Protein AF-A0A0B2Q665-F1 (afdb_monomer)

Sequence (151 aa):
MTLVWRPKCGVEITEVKYGIFLFRFFFHLVVQRILKGRPWSFDKHLLILGVIKEGANPTTIPLFLVPFWIQMHNLPLGFMSQEVGQSIGNYIGTFLEYDEKNSSNLLRGEPTEVFFNYERLGSFCYSCGIMSHVDEFCDHFFAMPMDDGTR

Foldseek 3Di:
DCVPLVQVVDWDWDDPDVVQIDIDHPDVVSVVVVLVPDQDDDPLATDQDDDDDPPRDSVPTDRDDTDAWDADPDDDQPCQDPVNVCVVCVVVPHDDDDDPVSVVCSVPPDPDRPDRDDPDQRAADPQPRDRRHYVVPDPVNVVDDDDPPDD

Structure (mmCIF, N/CA/C/O backbone):
data_AF-A0A0B2Q665-F1
#
_entry.id   AF-A0A0B2Q665-F1
#
loop_
_atom_site.group_PDB
_atom_site.id
_atom_site.type_symbol
_atom_site.label_atom_id
_atom_site.label_alt_id
_atom_site.label_comp_id
_atom_site.label_asym_id
_atom_site.label_entity_id
_atom_site.label_seq_id
_atom_site.pdbx_PDB_ins_code
_atom_site.Cartn_x
_atom_site.Cartn_y
_atom_site.Cartn_z
_atom_site.occupancy
_atom_site.B_iso_or_equiv
_atom_site.auth_seq_id
_atom_site.auth_comp_id
_atom_site.auth_asym_id
_atom_site.auth_atom_id
_atom_site.pdbx_PDB_model_num
ATOM 1 N N . MET A 1 1 ? 8.105 9.420 -10.186 1.00 46.41 1 MET A N 1
ATOM 2 C CA . MET A 1 1 ? 8.283 8.451 -9.076 1.00 46.41 1 MET A CA 1
ATOM 3 C C . MET A 1 1 ? 9.470 8.758 -8.149 1.00 46.41 1 MET A C 1
ATOM 5 O O . MET A 1 1 ? 9.357 8.504 -6.957 1.00 46.41 1 MET A O 1
ATOM 9 N N . THR A 1 2 ? 10.585 9.337 -8.621 1.00 38.44 2 THR A N 1
ATOM 10 C CA . THR A 1 2 ? 11.782 9.630 -7.790 1.00 38.44 2 THR A CA 1
ATOM 11 C C . THR A 1 2 ? 11.547 10.624 -6.640 1.00 38.44 2 THR A C 1
ATOM 13 O O . THR A 1 2 ? 12.152 10.480 -5.580 1.00 38.44 2 THR A O 1
ATOM 16 N N . LEU A 1 3 ? 10.630 11.586 -6.800 1.00 50.56 3 LEU A N 1
ATOM 17 C CA . LEU A 1 3 ? 10.270 12.563 -5.756 1.00 50.56 3 LEU A CA 1
ATOM 18 C C . LEU A 1 3 ? 9.381 11.990 -4.636 1.00 50.56 3 LEU A C 1
ATOM 20 O O . LEU A 1 3 ? 9.406 12.513 -3.523 1.00 50.56 3 LEU A O 1
ATOM 24 N N . VAL A 1 4 ? 8.622 10.924 -4.922 1.00 56.59 4 VAL A N 1
ATOM 25 C CA . VAL A 1 4 ? 7.652 10.323 -3.986 1.00 56.59 4 VAL A CA 1
ATOM 26 C C . VAL A 1 4 ? 8.367 9.406 -2.995 1.00 56.59 4 VAL A C 1
ATOM 28 O O . VAL A 1 4 ? 8.204 9.543 -1.788 1.00 56.59 4 VAL A O 1
ATOM 31 N N . TRP A 1 5 ? 9.241 8.524 -3.485 1.00 58.62 5 TRP A N 1
ATOM 32 C CA . TRP A 1 5 ? 9.970 7.582 -2.625 1.00 58.62 5 TRP A CA 1
ATOM 33 C C . TRP A 1 5 ? 11.301 8.124 -2.085 1.00 58.62 5 TRP A C 1
ATOM 35 O O . TRP A 1 5 ? 11.874 7.536 -1.168 1.00 58.62 5 TRP A O 1
ATOM 45 N N . ARG A 1 6 ? 11.796 9.245 -2.638 1.00 61.47 6 ARG A N 1
ATOM 46 C CA . ARG A 1 6 ? 13.054 9.924 -2.263 1.00 61.47 6 ARG A CA 1
ATOM 47 C C . ARG A 1 6 ? 14.229 8.967 -1.976 1.00 61.47 6 ARG A C 1
ATOM 49 O O . ARG A 1 6 ? 14.858 9.069 -0.915 1.00 61.47 6 ARG A O 1
ATOM 56 N N . PRO A 1 7 ? 14.549 8.014 -2.868 1.00 59.69 7 PRO A N 1
ATOM 57 C CA . PRO A 1 7 ? 15.680 7.129 -2.637 1.00 59.69 7 PRO A CA 1
ATOM 58 C C . PRO A 1 7 ? 16.984 7.938 -2.700 1.00 59.69 7 PRO A C 1
ATOM 60 O O . PRO A 1 7 ? 17.278 8.567 -3.713 1.00 59.69 7 PRO A O 1
ATOM 63 N N . LYS A 1 8 ? 17.789 7.909 -1.628 1.00 55.53 8 LYS A N 1
ATOM 64 C CA . LYS A 1 8 ? 19.069 8.647 -1.556 1.00 55.53 8 LYS A CA 1
ATOM 65 C C . LYS A 1 8 ? 20.059 8.275 -2.670 1.00 55.53 8 LYS A C 1
ATOM 67 O O . LYS A 1 8 ? 20.909 9.088 -3.005 1.00 55.53 8 LYS A O 1
ATOM 72 N N . CYS A 1 9 ? 19.939 7.075 -3.237 1.00 65.69 9 CYS A N 1
ATOM 73 C CA . CYS A 1 9 ? 20.825 6.559 -4.285 1.00 65.69 9 CYS A CA 1
ATOM 74 C C . CYS A 1 9 ? 20.092 6.290 -5.607 1.00 65.69 9 CYS A C 1
ATOM 76 O O . CYS A 1 9 ? 20.564 5.506 -6.420 1.00 65.69 9 CYS A O 1
ATOM 78 N N . GLY A 1 10 ? 18.935 6.925 -5.822 1.00 69.38 10 GLY A N 1
ATOM 79 C CA . GLY A 1 10 ? 18.118 6.675 -7.006 1.00 69.38 10 GLY A CA 1
ATOM 80 C C . GLY A 1 10 ? 17.401 5.322 -6.973 1.00 69.38 10 GLY A C 1
ATOM 81 O O . GLY A 1 10 ? 17.510 4.542 -6.025 1.00 69.38 10 GLY A O 1
ATOM 82 N N . VAL A 1 11 ? 16.606 5.082 -8.008 1.00 83.06 11 VAL A N 1
ATOM 83 C CA . VAL A 1 11 ? 15.903 3.823 -8.259 1.00 83.06 11 VAL A CA 1
ATOM 84 C C . VAL A 1 11 ? 16.068 3.512 -9.736 1.00 83.06 11 VAL A C 1
ATOM 86 O O . VAL A 1 11 ? 15.906 4.401 -10.570 1.00 83.06 11 VAL A O 1
ATOM 89 N N . GLU A 1 12 ? 16.408 2.271 -10.051 1.00 86.19 12 GLU A N 1
ATOM 90 C CA . GLU A 1 12 ? 16.381 1.794 -11.428 1.00 86.19 12 GLU A CA 1
ATOM 91 C C . GLU A 1 12 ? 15.016 1.162 -11.692 1.00 86.19 12 GLU A C 1
ATOM 93 O O . GLU A 1 12 ? 14.523 0.376 -10.878 1.00 86.19 12 GLU A O 1
ATOM 98 N N . ILE A 1 13 ? 14.393 1.556 -12.800 1.00 88.81 13 ILE A N 1
ATOM 99 C CA . ILE A 1 13 ? 13.050 1.127 -13.183 1.00 88.81 13 ILE A CA 1
ATOM 100 C C . ILE A 1 13 ? 13.151 0.528 -14.577 1.00 88.81 13 ILE A C 1
ATOM 102 O O . ILE A 1 13 ? 13.579 1.214 -15.505 1.00 88.81 13 ILE A O 1
ATOM 106 N N . THR A 1 14 ? 12.754 -0.730 -14.727 1.00 90.69 14 THR A N 1
ATOM 107 C CA . THR A 1 14 ? 12.714 -1.413 -16.024 1.00 90.69 14 THR A CA 1
ATOM 108 C C . THR A 1 14 ? 11.336 -2.012 -16.262 1.00 90.69 14 THR A C 1
ATOM 110 O O . THR A 1 14 ? 10.731 -2.580 -15.358 1.00 90.69 14 THR A O 1
ATOM 113 N N . GLU A 1 15 ? 10.807 -1.873 -17.475 1.00 91.06 15 GLU A N 1
ATOM 114 C CA . GLU A 1 15 ? 9.569 -2.551 -17.862 1.00 91.06 15 GLU A CA 1
ATOM 115 C C . GLU A 1 15 ? 9.903 -3.983 -18.296 1.00 91.06 15 GLU A C 1
ATOM 117 O O . GLU A 1 15 ? 10.693 -4.196 -19.214 1.00 91.06 15 GLU A O 1
ATOM 122 N N . VAL A 1 16 ? 9.344 -4.974 -17.598 1.00 90.44 16 VAL A N 1
ATOM 123 C CA . VAL A 1 16 ? 9.581 -6.405 -17.873 1.00 90.44 16 VAL A CA 1
ATOM 124 C C . VAL A 1 16 ? 8.559 -6.939 -18.876 1.00 90.44 16 VAL A C 1
ATOM 126 O O . VAL A 1 16 ? 8.854 -7.814 -19.687 1.00 90.44 16 VAL A O 1
ATOM 129 N N . LYS A 1 17 ? 7.336 -6.417 -18.801 1.00 87.75 17 LYS A N 1
ATOM 130 C CA . LYS A 1 17 ? 6.201 -6.706 -19.678 1.00 87.75 17 LYS A CA 1
ATOM 131 C C . LYS A 1 17 ? 5.281 -5.489 -19.648 1.00 87.75 17 LYS A C 1
ATOM 133 O O . LYS A 1 17 ? 5.323 -4.751 -18.672 1.00 87.75 17 LYS A O 1
ATOM 138 N N . TYR A 1 18 ? 4.431 -5.333 -20.662 1.00 85.56 18 TYR A N 1
ATOM 139 C CA . TYR A 1 18 ? 3.406 -4.289 -20.691 1.00 85.56 18 TYR A CA 1
ATOM 140 C C . TYR A 1 18 ? 2.680 -4.162 -19.340 1.00 85.56 18 TYR A C 1
ATOM 142 O O . TYR A 1 18 ? 2.033 -5.113 -18.890 1.00 85.56 18 TYR A O 1
ATOM 150 N N . GLY A 1 19 ? 2.842 -3.009 -18.686 1.00 84.25 19 GLY A N 1
ATOM 151 C CA . GLY A 1 19 ? 2.224 -2.697 -17.391 1.00 84.25 19 GLY A CA 1
ATOM 152 C C . GLY A 1 19 ? 2.870 -3.359 -16.163 1.00 84.25 19 GLY A C 1
ATOM 153 O O . GLY A 1 19 ? 2.357 -3.205 -15.056 1.00 84.25 19 GLY A O 1
ATOM 154 N N . ILE A 1 20 ? 3.988 -4.076 -16.319 1.00 88.44 20 ILE A N 1
ATOM 155 C CA . ILE A 1 20 ? 4.758 -4.700 -15.234 1.00 88.44 20 ILE A CA 1
ATOM 156 C C . ILE A 1 20 ? 6.153 -4.081 -15.175 1.00 88.44 20 ILE A C 1
ATOM 158 O O . ILE A 1 20 ? 6.995 -4.291 -16.053 1.00 88.44 20 ILE A O 1
ATOM 162 N N . PHE A 1 21 ? 6.417 -3.388 -14.072 1.00 90.31 21 PHE A N 1
ATOM 163 C CA . PHE A 1 21 ? 7.667 -2.677 -13.834 1.00 90.31 21 PHE A CA 1
ATOM 164 C C . PHE A 1 21 ? 8.469 -3.334 -12.710 1.00 90.31 21 PHE A C 1
ATOM 166 O O . PHE A 1 21 ? 7.933 -3.690 -11.659 1.00 90.31 21 PHE A O 1
ATOM 173 N N . LEU A 1 22 ? 9.774 -3.462 -12.921 1.00 90.69 22 LEU A N 1
ATOM 174 C CA . LEU A 1 22 ? 10.748 -3.892 -11.935 1.00 90.69 22 LEU A CA 1
ATOM 175 C C . LEU A 1 22 ? 11.442 -2.666 -11.347 1.00 90.69 22 LEU A C 1
ATOM 177 O O . LEU A 1 22 ? 12.075 -1.891 -12.061 1.00 90.69 22 LEU A O 1
ATOM 181 N N . PHE A 1 23 ? 11.354 -2.530 -10.027 1.00 89.88 23 PHE A N 1
ATOM 182 C CA . PHE A 1 23 ? 12.043 -1.491 -9.273 1.00 89.88 23 PHE A CA 1
ATOM 183 C C . PHE A 1 23 ? 13.234 -2.094 -8.536 1.00 89.88 23 PHE A C 1
ATOM 185 O O . PHE A 1 23 ? 13.059 -2.927 -7.643 1.00 89.88 23 PHE A O 1
ATOM 192 N N . ARG A 1 24 ? 14.448 -1.655 -8.872 1.00 88.25 24 ARG A N 1
ATOM 193 C CA . ARG A 1 24 ? 15.673 -2.078 -8.188 1.00 88.25 24 ARG A CA 1
ATOM 194 C C . ARG A 1 24 ? 16.170 -0.971 -7.266 1.00 88.25 24 ARG A C 1
ATOM 196 O O . ARG A 1 24 ? 16.444 0.152 -7.691 1.00 88.25 24 ARG A O 1
ATOM 203 N N . PHE A 1 25 ? 16.290 -1.312 -5.985 1.00 85.50 25 PHE A N 1
ATOM 204 C CA . PHE A 1 25 ? 16.775 -0.422 -4.934 1.00 85.50 25 PHE A CA 1
ATOM 205 C C . PHE A 1 25 ? 18.107 -0.917 -4.381 1.00 85.50 25 PHE A C 1
ATOM 207 O O . PHE A 1 25 ? 18.320 -2.117 -4.232 1.00 85.50 25 PHE A O 1
ATOM 214 N N . PHE A 1 26 ? 18.975 0.022 -4.008 1.00 81.94 26 PHE A N 1
ATOM 215 C CA . PHE A 1 26 ? 20.301 -0.278 -3.458 1.00 81.94 26 PHE A CA 1
ATOM 216 C C . PHE A 1 26 ? 20.281 -0.711 -1.988 1.00 81.94 26 PHE A C 1
ATOM 218 O O . PHE A 1 26 ? 21.185 -1.404 -1.536 1.00 81.94 26 PHE A O 1
ATOM 225 N N . PHE A 1 27 ? 19.258 -0.306 -1.229 1.00 82.06 27 PHE A N 1
ATOM 226 C CA . PHE A 1 27 ? 19.174 -0.574 0.205 1.00 82.06 27 PHE A CA 1
ATOM 227 C C . PHE A 1 27 ? 17.831 -1.187 0.576 1.00 82.06 27 PHE A C 1
ATOM 229 O O . PHE A 1 27 ? 16.776 -0.604 0.313 1.00 82.06 27 PHE A O 1
ATOM 236 N N . HIS A 1 28 ? 17.875 -2.311 1.293 1.00 82.19 28 HIS A N 1
ATOM 237 C CA . HIS A 1 28 ? 16.681 -3.002 1.782 1.00 82.19 28 HIS A CA 1
ATOM 238 C C . HIS A 1 28 ? 15.788 -2.105 2.659 1.00 82.19 28 HIS A C 1
ATOM 240 O O . HIS A 1 28 ? 14.565 -2.176 2.584 1.00 82.19 28 HIS A O 1
ATOM 246 N N . LEU A 1 29 ? 16.381 -1.181 3.425 1.00 81.94 29 LEU A N 1
ATOM 247 C CA . LEU A 1 29 ? 15.642 -0.216 4.251 1.00 81.94 29 LEU A CA 1
ATOM 248 C C . LEU A 1 29 ? 14.726 0.711 3.434 1.00 81.94 29 LEU A C 1
ATOM 250 O O . LEU A 1 2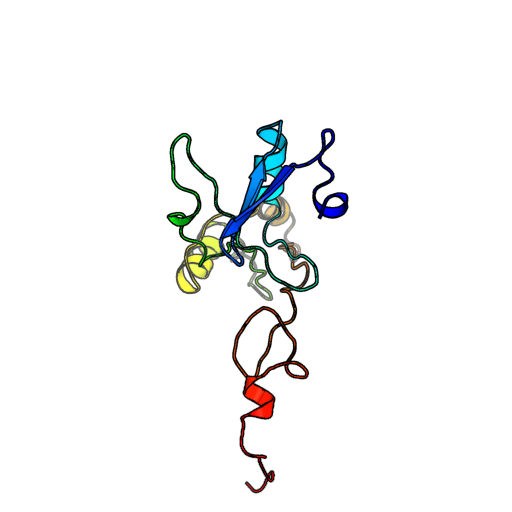9 ? 13.689 1.148 3.933 1.00 81.94 29 LEU A O 1
ATOM 254 N N . VAL A 1 30 ? 15.088 1.016 2.184 1.00 82.75 30 VAL A N 1
ATOM 255 C CA . VAL A 1 30 ? 14.243 1.817 1.286 1.00 82.75 30 VAL A CA 1
ATOM 256 C C . VAL A 1 30 ? 13.039 0.995 0.839 1.00 82.75 30 VAL A C 1
ATOM 258 O O . VAL A 1 30 ? 11.918 1.492 0.901 1.00 82.75 30 VAL A O 1
ATOM 261 N N . VAL A 1 31 ? 13.255 -0.275 0.484 1.00 84.38 31 VAL A N 1
ATOM 262 C CA . VAL A 1 31 ? 12.178 -1.210 0.127 1.00 84.38 31 VAL A CA 1
ATOM 263 C C . VAL A 1 31 ? 11.186 -1.346 1.280 1.00 84.38 31 VAL A C 1
ATOM 265 O O . VAL A 1 31 ? 9.994 -1.163 1.071 1.00 84.38 31 VAL A O 1
ATOM 268 N N . GLN A 1 32 ? 11.664 -1.570 2.507 1.00 82.94 32 GLN A N 1
ATOM 269 C CA . GLN A 1 32 ? 10.800 -1.682 3.689 1.00 82.94 32 GLN A CA 1
ATOM 270 C C . GLN A 1 32 ? 9.970 -0.420 3.935 1.00 82.94 32 GLN A C 1
ATOM 272 O O . GLN A 1 32 ? 8.776 -0.501 4.209 1.00 82.94 32 GLN A O 1
ATOM 277 N N . ARG A 1 33 ? 10.573 0.763 3.781 1.00 82.38 33 ARG A N 1
ATOM 278 C CA . ARG A 1 33 ? 9.853 2.035 3.914 1.00 82.38 33 ARG A CA 1
ATOM 279 C C . ARG A 1 33 ? 8.763 2.189 2.855 1.00 82.38 33 ARG A C 1
ATOM 281 O O . ARG A 1 33 ? 7.662 2.616 3.186 1.00 82.38 33 ARG A O 1
ATOM 288 N N . ILE A 1 34 ? 9.065 1.848 1.605 1.00 83.50 34 ILE A N 1
ATOM 289 C CA . ILE A 1 34 ? 8.097 1.900 0.506 1.00 83.50 34 ILE A CA 1
ATOM 290 C 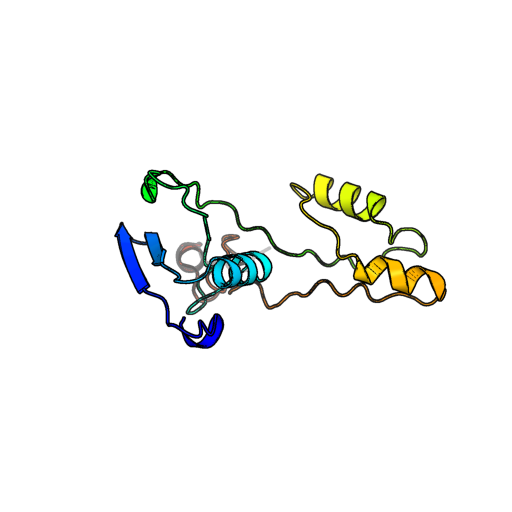C . ILE A 1 34 ? 6.969 0.904 0.768 1.00 83.50 34 ILE A C 1
ATOM 292 O O . ILE A 1 34 ? 5.804 1.273 0.688 1.00 83.50 34 ILE A O 1
ATOM 296 N N . LEU A 1 35 ? 7.282 -0.330 1.162 1.00 81.94 35 LEU A N 1
ATOM 297 C CA . LEU A 1 35 ? 6.261 -1.317 1.505 1.00 81.94 35 LEU A CA 1
ATOM 298 C C . LEU A 1 35 ? 5.406 -0.864 2.691 1.00 81.94 35 LEU A C 1
ATOM 300 O O . LEU A 1 35 ? 4.209 -1.094 2.677 1.00 81.94 35 LEU A O 1
ATOM 304 N N . LYS A 1 36 ? 5.960 -0.185 3.696 1.00 78.31 36 LYS A N 1
ATOM 305 C CA . LYS A 1 36 ? 5.157 0.337 4.812 1.00 78.31 36 LYS A CA 1
ATOM 306 C C . LYS A 1 36 ? 4.239 1.500 4.407 1.00 78.31 36 LYS A C 1
ATOM 308 O O . LYS A 1 36 ? 3.188 1.671 5.005 1.00 78.31 36 LYS A O 1
ATOM 313 N N . GLY A 1 37 ? 4.620 2.288 3.401 1.00 76.19 37 GLY A N 1
ATOM 314 C CA . GLY A 1 37 ? 3.856 3.456 2.940 1.00 76.19 37 GLY A CA 1
ATOM 315 C C . GLY A 1 37 ? 2.815 3.179 1.852 1.00 76.19 37 GLY A C 1
ATOM 316 O O . GLY A 1 37 ? 2.321 4.123 1.251 1.00 76.19 37 GLY A O 1
ATOM 317 N N . ARG A 1 38 ? 2.519 1.912 1.543 1.00 76.44 38 ARG A N 1
ATOM 318 C CA . ARG A 1 38 ? 1.456 1.555 0.587 1.00 76.44 38 ARG A CA 1
ATOM 319 C C . ARG A 1 38 ? 0.062 1.913 1.143 1.00 76.44 38 ARG A C 1
ATOM 321 O O . ARG A 1 38 ? -0.106 1.880 2.361 1.00 76.44 38 ARG A O 1
ATOM 328 N N . PRO A 1 39 ? -0.939 2.193 0.289 1.00 79.75 39 PRO A N 1
ATOM 329 C CA . PRO A 1 39 ? -0.919 2.152 -1.178 1.00 79.75 39 PRO A CA 1
ATOM 330 C C . PRO A 1 39 ? -0.170 3.338 -1.805 1.00 79.75 39 PRO A C 1
ATOM 332 O O . PRO A 1 39 ? -0.217 4.451 -1.298 1.00 79.75 39 PRO A O 1
ATOM 335 N N . TRP A 1 40 ? 0.496 3.116 -2.943 1.00 81.06 40 TRP A N 1
ATOM 336 C CA . TRP A 1 40 ? 1.138 4.192 -3.710 1.00 81.06 40 TRP A CA 1
ATOM 337 C C . TRP A 1 40 ? 0.392 4.440 -5.007 1.00 81.06 40 TRP A C 1
ATOM 339 O O . TRP A 1 40 ? -0.013 3.490 -5.668 1.00 81.06 40 TRP A O 1
ATOM 349 N N . SER A 1 41 ? 0.295 5.701 -5.415 1.00 78.00 41 SER A N 1
ATOM 350 C CA . SER A 1 41 ? -0.212 6.072 -6.736 1.00 78.00 41 SER A CA 1
ATOM 351 C C . SER A 1 41 ? 0.847 6.840 -7.520 1.00 78.00 41 SER A C 1
ATOM 353 O O . SER A 1 41 ? 1.622 7.616 -6.954 1.00 78.00 41 SER A O 1
ATOM 355 N N . PHE A 1 42 ? 0.877 6.646 -8.833 1.00 77.00 42 PHE A N 1
ATOM 356 C CA . PHE A 1 42 ? 1.680 7.431 -9.759 1.00 77.00 42 PHE A CA 1
ATOM 357 C C . PHE A 1 42 ? 0.826 7.833 -10.951 1.00 77.00 42 PHE A C 1
ATOM 359 O O . PHE A 1 42 ? 0.185 6.989 -11.561 1.00 77.00 42 PHE A O 1
ATOM 366 N N . ASP A 1 43 ? 0.813 9.132 -11.247 1.00 75.12 43 ASP A N 1
ATOM 367 C CA . ASP A 1 43 ? -0.011 9.705 -12.314 1.00 75.12 43 ASP A CA 1
ATOM 368 C C . ASP A 1 43 ? -1.484 9.261 -12.243 1.00 75.12 43 ASP A C 1
ATOM 370 O O . ASP A 1 43 ? -2.086 8.845 -13.219 1.00 75.12 43 ASP A O 1
ATOM 374 N N . LYS A 1 44 ? -2.052 9.290 -11.028 1.00 71.81 44 LYS A N 1
ATOM 375 C CA . LYS A 1 44 ? -3.423 8.838 -10.704 1.00 71.81 44 LYS A CA 1
ATOM 376 C C . LYS A 1 44 ? -3.680 7.329 -10.859 1.00 71.81 44 LYS A C 1
ATOM 378 O O . LYS A 1 44 ? -4.741 6.868 -10.450 1.00 71.81 44 LYS A O 1
ATOM 383 N N . HIS A 1 45 ? -2.705 6.550 -11.318 1.00 75.25 45 HIS A N 1
ATOM 384 C CA . HIS A 1 45 ? -2.781 5.093 -11.362 1.00 75.25 45 HIS A CA 1
ATOM 385 C C . HIS A 1 45 ? -2.247 4.464 -10.070 1.00 75.25 45 HIS A C 1
ATOM 387 O O . HIS A 1 45 ? -1.171 4.825 -9.584 1.00 75.25 45 HIS A O 1
ATOM 393 N N . LEU A 1 46 ? -2.988 3.501 -9.516 1.00 79.31 46 LEU A N 1
ATOM 394 C CA . LEU A 1 46 ? -2.569 2.742 -8.339 1.00 79.31 46 LEU A CA 1
ATOM 395 C C . LEU A 1 46 ? -1.415 1.797 -8.696 1.00 79.31 46 LEU A C 1
ATOM 397 O O . LEU A 1 46 ? -1.495 1.026 -9.650 1.00 79.31 46 LEU A O 1
ATOM 401 N N . LEU A 1 47 ? -0.357 1.818 -7.891 1.00 84.06 47 LEU A N 1
ATOM 402 C CA . LEU A 1 47 ? 0.755 0.884 -8.002 1.00 84.06 47 LEU A CA 1
ATOM 403 C C . LEU A 1 47 ? 0.502 -0.334 -7.117 1.00 84.06 47 LEU A C 1
ATOM 405 O O . LEU A 1 47 ? 0.486 -0.240 -5.887 1.00 84.06 47 LEU A O 1
ATOM 409 N N . ILE A 1 48 ? 0.382 -1.496 -7.753 1.00 86.06 48 ILE A N 1
ATOM 410 C CA . ILE A 1 48 ? 0.377 -2.785 -7.066 1.00 86.06 48 ILE A CA 1
ATOM 411 C C . ILE A 1 48 ? 1.828 -3.242 -6.924 1.00 86.06 48 ILE A C 1
ATOM 413 O O . ILE A 1 48 ? 2.511 -3.494 -7.915 1.00 86.06 48 ILE A O 1
ATOM 417 N N . LEU A 1 49 ? 2.320 -3.306 -5.686 1.00 85.44 49 LEU A N 1
ATOM 418 C CA . LEU A 1 49 ? 3.717 -3.623 -5.398 1.00 85.44 49 LEU A CA 1
ATOM 419 C C . LEU A 1 49 ? 3.858 -5.048 -4.864 1.00 85.44 49 LEU A C 1
ATOM 421 O O . LEU A 1 49 ? 3.295 -5.388 -3.825 1.00 85.44 49 LEU A O 1
ATOM 425 N N . GLY A 1 50 ? 4.679 -5.848 -5.543 1.00 85.69 50 GLY A N 1
ATOM 426 C CA . GLY A 1 50 ? 5.085 -7.181 -5.108 1.00 85.69 50 GLY A CA 1
ATOM 427 C C . GLY A 1 50 ? 6.585 -7.252 -4.824 1.00 85.69 50 GLY A C 1
ATOM 428 O O . GLY A 1 50 ? 7.389 -6.617 -5.506 1.00 85.69 50 GLY A O 1
ATOM 429 N N . VAL A 1 51 ? 6.973 -8.029 -3.810 1.00 87.19 51 VAL A N 1
ATOM 430 C CA . VAL A 1 51 ? 8.387 -8.278 -3.489 1.00 87.19 51 VAL A CA 1
ATOM 431 C C . VAL A 1 51 ? 8.873 -9.499 -4.257 1.00 87.19 51 VAL A C 1
ATOM 433 O O . VAL A 1 51 ? 8.281 -10.574 -4.161 1.00 87.19 51 VAL A O 1
ATOM 436 N N . ILE A 1 52 ? 9.976 -9.344 -4.985 1.00 88.75 52 ILE A N 1
ATOM 437 C CA . ILE A 1 52 ? 10.606 -10.431 -5.738 1.00 88.75 52 ILE A CA 1
ATOM 438 C C . ILE A 1 52 ? 11.616 -11.132 -4.829 1.00 88.75 52 ILE A C 1
ATOM 440 O O . ILE A 1 52 ? 12.513 -10.488 -4.285 1.00 88.75 52 ILE A O 1
ATOM 444 N N . LYS A 1 53 ? 11.468 -12.447 -4.653 1.00 84.81 53 LYS A N 1
ATOM 445 C CA . LYS A 1 53 ? 12.492 -13.278 -4.004 1.00 84.81 53 LYS A CA 1
ATOM 446 C C . LYS A 1 53 ? 13.640 -13.536 -4.978 1.00 84.81 53 LYS A C 1
ATOM 448 O O . LYS A 1 53 ? 13.435 -13.545 -6.189 1.00 84.81 53 LYS A O 1
ATOM 453 N N . GLU A 1 54 ? 14.839 -13.762 -4.458 1.00 82.19 54 GLU A N 1
ATOM 454 C CA . GLU A 1 54 ? 16.005 -14.061 -5.290 1.00 82.19 54 GLU A CA 1
ATOM 455 C C . GLU A 1 54 ? 15.734 -15.273 -6.201 1.00 82.19 54 GLU A C 1
ATOM 457 O O . GLU A 1 54 ? 15.209 -16.292 -5.754 1.00 82.19 54 GLU A O 1
ATOM 462 N N . GLY A 1 55 ? 16.010 -15.124 -7.500 1.00 82.81 55 GLY A N 1
ATOM 463 C CA . GLY A 1 55 ? 15.740 -16.149 -8.515 1.00 82.81 55 GLY A CA 1
ATOM 464 C C . GLY A 1 55 ? 14.278 -16.287 -8.967 1.00 82.81 55 GLY A C 1
ATOM 465 O O . GLY A 1 55 ? 14.005 -17.083 -9.863 1.00 82.81 55 GLY A O 1
ATOM 466 N N . ALA A 1 56 ? 13.330 -15.529 -8.404 1.00 86.88 56 ALA A N 1
ATOM 467 C CA . ALA A 1 56 ? 11.933 -15.574 -8.833 1.00 86.88 56 ALA A CA 1
ATOM 468 C C . ALA A 1 56 ? 11.694 -14.777 -10.127 1.00 86.88 56 ALA A C 1
ATOM 470 O O . ALA A 1 56 ? 12.296 -13.727 -10.355 1.00 86.88 56 ALA A O 1
ATOM 471 N N . ASN A 1 57 ? 10.759 -15.246 -10.957 1.00 85.75 57 ASN A N 1
ATOM 472 C CA . ASN A 1 57 ? 10.337 -14.526 -12.154 1.00 85.75 57 ASN A CA 1
ATOM 473 C C . ASN A 1 57 ? 9.386 -13.366 -11.770 1.00 85.75 57 ASN A C 1
ATOM 475 O O . ASN A 1 57 ? 8.365 -13.612 -11.122 1.00 85.75 57 ASN A O 1
ATOM 479 N N . PRO A 1 58 ? 9.652 -12.114 -12.191 1.00 85.19 58 PRO A N 1
ATOM 480 C CA . PRO A 1 58 ? 8.774 -10.979 -11.896 1.00 85.19 58 PRO A CA 1
ATOM 481 C C . PRO A 1 58 ? 7.334 -11.157 -12.390 1.00 85.19 58 PRO A C 1
ATOM 483 O O . PRO A 1 58 ? 6.398 -10.690 -11.752 1.00 85.19 58 PRO A O 1
ATOM 486 N N . THR A 1 59 ? 7.141 -11.866 -13.505 1.00 85.00 59 THR A N 1
ATOM 487 C CA . THR A 1 59 ? 5.819 -12.060 -14.126 1.00 85.00 59 THR A CA 1
ATOM 488 C C . THR A 1 59 ? 4.938 -13.075 -13.399 1.00 85.00 59 THR A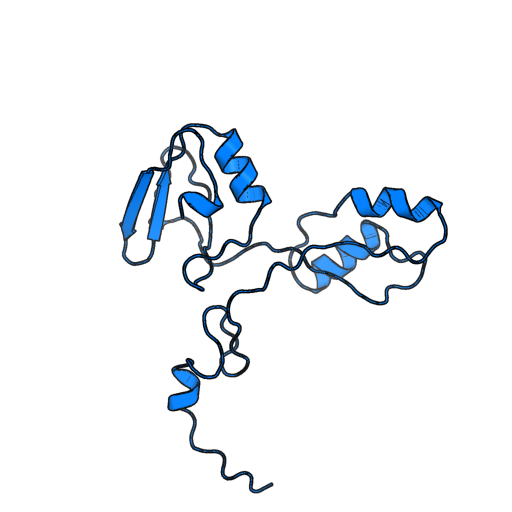 C 1
ATOM 490 O O . THR A 1 59 ? 3.735 -13.111 -13.641 1.00 85.00 59 THR A O 1
ATOM 493 N N . THR A 1 60 ? 5.507 -13.882 -12.497 1.00 85.94 60 THR A N 1
ATOM 494 C CA . THR A 1 60 ? 4.750 -14.864 -11.701 1.00 85.94 60 THR A CA 1
ATOM 495 C C . THR A 1 60 ? 4.260 -14.297 -10.372 1.00 85.94 60 THR A C 1
ATOM 497 O O . THR A 1 60 ? 3.590 -14.995 -9.616 1.00 85.94 60 THR A O 1
ATOM 500 N N . ILE A 1 61 ? 4.621 -13.053 -10.050 1.00 85.69 61 ILE A N 1
ATOM 501 C CA . ILE A 1 61 ? 4.221 -12.428 -8.794 1.00 85.69 61 ILE A CA 1
ATOM 502 C C . ILE A 1 61 ? 2.751 -12.008 -8.896 1.00 85.69 61 ILE A C 1
ATOM 504 O O . ILE A 1 61 ? 2.391 -11.289 -9.828 1.00 85.69 61 ILE A O 1
ATOM 508 N N . PRO A 1 62 ? 1.895 -12.429 -7.950 1.00 78.38 62 PRO A N 1
ATOM 509 C CA . PRO A 1 62 ? 0.493 -12.042 -7.947 1.00 78.38 62 PRO A CA 1
ATOM 510 C C . PRO A 1 62 ? 0.350 -10.543 -7.653 1.00 78.38 62 PRO A C 1
ATOM 512 O O . PRO A 1 62 ? 0.572 -10.098 -6.529 1.00 78.38 62 PRO A O 1
ATOM 515 N N . LEU A 1 63 ? -0.034 -9.764 -8.667 1.00 82.25 63 LEU A N 1
ATOM 516 C CA . LEU A 1 63 ? -0.262 -8.316 -8.579 1.00 82.25 63 LEU A CA 1
ATOM 517 C C . LEU A 1 63 ? -1.760 -7.990 -8.699 1.00 82.25 63 LEU A C 1
ATOM 519 O O . LEU A 1 63 ? -2.173 -7.277 -9.606 1.00 82.25 63 LEU A O 1
ATOM 523 N N . PHE A 1 64 ? -2.581 -8.527 -7.795 1.00 79.56 64 PHE A N 1
ATOM 524 C CA . PHE A 1 64 ? -4.037 -8.297 -7.781 1.00 79.56 64 PHE A CA 1
ATOM 525 C C . PHE A 1 64 ? -4.590 -7.841 -6.419 1.00 79.56 64 PHE A C 1
ATOM 527 O O . PHE A 1 64 ? -5.787 -7.603 -6.295 1.00 79.56 64 PHE A O 1
ATOM 534 N N . LEU A 1 65 ? -3.737 -7.698 -5.396 1.00 71.38 65 LEU A N 1
ATOM 535 C CA . LEU A 1 65 ? -4.110 -7.200 -4.068 1.00 71.38 65 LEU A CA 1
ATOM 536 C C . LEU A 1 65 ? -3.190 -6.057 -3.653 1.00 71.38 65 LEU A C 1
ATOM 538 O O . LEU A 1 65 ? -1.972 -6.135 -3.817 1.00 71.38 65 LEU A O 1
ATOM 542 N N . VAL A 1 66 ? -3.773 -5.028 -3.045 1.00 78.12 66 VAL A N 1
ATOM 543 C CA . VAL A 1 66 ? -3.038 -3.937 -2.405 1.00 78.12 66 VAL A CA 1
ATOM 544 C C . VAL A 1 66 ? -3.537 -3.821 -0.973 1.00 78.12 66 VAL A C 1
ATOM 546 O O . VAL A 1 66 ? -4.728 -3.593 -0.782 1.00 78.12 66 VAL A O 1
ATOM 549 N N . PRO A 1 67 ? -2.672 -3.980 0.040 1.00 76.25 67 PRO A N 1
ATOM 550 C CA . PRO A 1 67 ? -3.066 -3.699 1.407 1.00 76.25 67 PRO A CA 1
ATOM 551 C C . PRO A 1 67 ? -3.114 -2.186 1.626 1.00 76.25 67 PRO A C 1
ATOM 553 O O . PRO A 1 67 ? -2.257 -1.447 1.132 1.00 76.25 67 PRO A O 1
ATOM 556 N N . PHE A 1 68 ? -4.118 -1.736 2.365 1.00 74.31 68 PHE A N 1
ATOM 557 C CA . PHE A 1 68 ? -4.318 -0.335 2.710 1.00 74.31 68 PHE A CA 1
ATOM 558 C C . PHE A 1 68 ? -4.903 -0.219 4.116 1.00 74.31 68 PHE A C 1
ATOM 560 O O . PHE A 1 68 ? -5.455 -1.177 4.659 1.00 74.31 68 PHE A O 1
ATOM 567 N N . TRP A 1 69 ? -4.761 0.964 4.705 1.00 76.50 69 TRP A N 1
ATOM 568 C CA . TRP A 1 69 ? -5.311 1.276 6.016 1.00 76.50 69 TRP A CA 1
ATOM 569 C C . TRP A 1 69 ? -6.799 1.615 5.914 1.00 76.50 69 TRP A C 1
ATOM 571 O O . TRP A 1 69 ? -7.208 2.379 5.041 1.00 76.50 69 TRP A O 1
ATOM 581 N N . ILE A 1 70 ? -7.601 1.069 6.827 1.00 73.19 70 ILE A N 1
ATOM 582 C CA . ILE A 1 70 ? -9.036 1.353 6.935 1.00 73.19 70 ILE A CA 1
ATOM 583 C C . ILE A 1 70 ? -9.266 2.179 8.197 1.00 73.19 70 ILE A C 1
ATOM 585 O O . ILE A 1 70 ? -8.818 1.796 9.278 1.00 73.19 70 ILE A O 1
ATOM 589 N N . GLN A 1 71 ? -9.991 3.292 8.062 1.00 72.44 71 GLN A N 1
ATOM 590 C CA . GLN A 1 71 ? -10.414 4.114 9.190 1.00 72.44 71 GLN A CA 1
ATOM 591 C C . GLN A 1 71 ? -11.847 3.772 9.599 1.00 72.44 71 GLN A C 1
ATOM 593 O O . GLN A 1 71 ? -12.762 3.781 8.777 1.00 72.44 71 GLN A O 1
ATOM 598 N N . MET A 1 72 ? -12.040 3.483 10.886 1.00 71.25 72 MET A N 1
ATOM 599 C CA . MET A 1 72 ? -13.353 3.214 11.466 1.00 71.25 72 MET A CA 1
ATOM 600 C C . MET A 1 72 ? -13.797 4.415 12.295 1.00 71.25 72 MET A C 1
ATOM 602 O O . MET A 1 72 ? -13.069 4.869 13.176 1.00 71.25 72 MET A O 1
ATOM 606 N N . HIS A 1 73 ? -15.000 4.914 12.022 1.00 73.19 73 HIS A N 1
ATOM 607 C CA . HIS A 1 73 ? -15.577 6.068 12.707 1.00 73.19 73 HIS A CA 1
ATOM 608 C C . HIS A 1 73 ? -16.709 5.643 13.645 1.00 73.19 73 HIS A C 1
ATOM 610 O O . HIS A 1 73 ? -17.367 4.630 13.413 1.00 73.19 73 HIS A O 1
ATOM 616 N N . ASN A 1 74 ? -16.961 6.454 14.678 1.00 75.38 74 ASN A N 1
ATOM 617 C CA . ASN A 1 74 ? -18.080 6.295 15.618 1.00 75.38 74 ASN A CA 1
ATOM 618 C C . ASN A 1 74 ? -18.094 4.961 16.392 1.00 75.38 74 ASN A C 1
ATOM 620 O O . ASN A 1 74 ? -19.162 4.454 16.738 1.00 75.38 74 ASN A O 1
ATOM 624 N N . LEU A 1 75 ? -16.919 4.393 16.687 1.00 76.06 75 LEU A N 1
ATOM 625 C CA . LEU A 1 75 ? -16.818 3.238 17.580 1.00 76.06 75 LEU A CA 1
ATOM 626 C C . LEU A 1 75 ? -17.111 3.663 19.031 1.00 76.06 75 LEU A C 1
ATOM 628 O O . LEU A 1 75 ? -16.531 4.646 19.500 1.00 76.06 75 LEU A O 1
ATOM 632 N N . PRO A 1 76 ? -17.974 2.938 19.767 1.00 78.38 76 PRO A N 1
ATOM 633 C CA . PRO A 1 76 ? -18.222 3.238 21.171 1.00 78.38 76 PRO A CA 1
ATOM 634 C C . PRO A 1 76 ? -16.952 3.113 22.025 1.00 78.38 76 PRO A C 1
ATOM 636 O O . PRO A 1 76 ? -16.046 2.328 21.728 1.00 78.38 76 PRO A O 1
ATOM 639 N N . LEU A 1 77 ? -16.902 3.853 23.136 1.00 72.88 77 LEU A N 1
ATOM 640 C CA . LEU A 1 77 ? -15.823 3.729 24.120 1.00 72.88 77 LEU A CA 1
ATOM 641 C C . LEU A 1 77 ? -15.697 2.268 24.590 1.00 72.88 77 LEU A C 1
ATOM 643 O O . LEU A 1 77 ? -16.692 1.618 24.905 1.00 72.88 77 LEU A O 1
ATOM 647 N N . GLY A 1 78 ? -14.468 1.747 24.608 1.00 73.12 78 GLY A N 1
ATOM 648 C CA . GLY A 1 78 ? -14.178 0.340 24.913 1.00 73.12 78 GLY A CA 1
ATOM 649 C C . GLY A 1 78 ? -14.132 -0.599 23.699 1.00 73.12 78 GLY A C 1
ATOM 650 O O . GLY A 1 78 ? -13.603 -1.697 23.823 1.00 73.12 78 GLY A O 1
ATOM 651 N N . PHE A 1 79 ? -14.582 -0.164 22.514 1.00 75.56 79 PHE A N 1
ATOM 652 C CA . PHE A 1 79 ? -14.477 -0.927 21.256 1.00 75.56 79 PHE A CA 1
ATOM 653 C C . PHE A 1 79 ? -13.249 -0.540 20.413 1.00 75.56 79 PHE A C 1
ATOM 655 O O . PHE A 1 79 ? -13.125 -0.931 19.257 1.00 75.56 79 PHE A O 1
ATOM 662 N N . MET A 1 80 ? -12.321 0.223 20.993 1.00 74.38 80 MET A N 1
ATOM 663 C CA . MET A 1 80 ? -11.071 0.660 20.360 1.00 74.38 80 MET A CA 1
ATOM 664 C C . MET A 1 80 ? -9.889 -0.236 20.769 1.00 74.38 80 MET A C 1
ATOM 666 O O . MET A 1 80 ? -8.813 0.259 21.097 1.00 74.38 80 MET A O 1
ATOM 670 N N . SER A 1 81 ? -10.105 -1.555 20.813 1.00 80.62 81 SER A N 1
ATOM 671 C CA . SER A 1 81 ? -9.058 -2.542 21.100 1.00 80.62 81 SER A CA 1
ATOM 672 C C . SER A 1 81 ? -8.553 -3.208 19.817 1.00 80.62 81 SER A C 1
ATOM 674 O O . SER A 1 81 ? -9.244 -3.224 18.791 1.00 80.62 81 SER A O 1
ATOM 676 N N . GLN A 1 82 ? -7.354 -3.791 19.876 1.00 82.31 82 GLN A N 1
ATOM 677 C CA . GLN A 1 82 ? -6.787 -4.540 18.754 1.00 82.31 82 GLN A CA 1
ATOM 678 C C . GLN A 1 82 ? -7.675 -5.730 18.364 1.00 82.31 82 GLN A C 1
ATOM 680 O O . GLN A 1 82 ? -7.840 -6.005 17.179 1.00 82.31 82 GLN A O 1
ATOM 685 N N . GLU A 1 83 ? -8.288 -6.407 19.334 1.00 84.56 83 GLU A N 1
ATOM 686 C CA . GLU A 1 83 ? -9.152 -7.571 19.114 1.00 84.56 83 GLU A CA 1
ATOM 687 C C . GLU A 1 83 ? -10.426 -7.187 18.353 1.00 84.56 83 GLU A C 1
ATOM 689 O O . GLU A 1 83 ? -10.843 -7.892 17.428 1.00 84.56 83 GLU A O 1
ATOM 694 N N . VAL A 1 84 ? -11.028 -6.041 18.697 1.00 84.31 84 VAL A N 1
ATOM 695 C CA . VAL A 1 84 ? -12.186 -5.501 17.968 1.00 84.31 84 VAL A CA 1
ATOM 696 C C . VAL A 1 84 ? -11.772 -5.080 16.560 1.00 84.31 84 VAL A C 1
ATOM 698 O O . VAL A 1 84 ? -12.429 -5.465 15.591 1.00 84.31 84 VAL A O 1
ATOM 701 N N . GLY A 1 85 ? -10.651 -4.365 16.423 1.00 82.12 85 GLY A N 1
ATOM 702 C CA . GLY A 1 85 ? -10.111 -3.963 15.122 1.00 82.12 85 GLY A CA 1
ATOM 703 C C . GLY A 1 85 ? -9.805 -5.154 14.210 1.00 82.12 85 GLY A C 1
ATOM 704 O O . GLY A 1 85 ? -10.160 -5.136 13.033 1.00 82.12 85 GLY A O 1
ATOM 705 N N . GLN A 1 86 ? -9.226 -6.224 14.755 1.00 84.56 86 GLN A N 1
ATOM 706 C CA . GLN A 1 86 ? -8.969 -7.468 14.033 1.00 84.56 86 GLN A CA 1
ATOM 707 C C . GLN A 1 86 ? -10.267 -8.166 13.621 1.00 84.56 86 GLN A C 1
ATOM 709 O O . GLN A 1 86 ? -10.365 -8.648 12.494 1.00 84.56 86 GLN A O 1
ATOM 714 N N . SER A 1 87 ? -11.270 -8.206 14.500 1.00 87.38 87 SER A N 1
ATOM 715 C CA . SER A 1 87 ? -12.568 -8.821 14.199 1.00 87.38 87 SER A CA 1
ATOM 716 C C . SER A 1 87 ? -13.274 -8.108 13.045 1.00 87.38 87 SER A C 1
ATOM 718 O O . SER A 1 87 ? -13.734 -8.759 12.109 1.00 87.38 87 SER A O 1
ATOM 720 N N . ILE A 1 88 ? -13.298 -6.772 13.062 1.00 83.38 88 ILE A N 1
ATOM 721 C CA . ILE A 1 88 ? -13.895 -5.970 11.985 1.00 83.38 88 ILE A CA 1
ATOM 722 C C . ILE A 1 88 ? -13.064 -6.080 10.701 1.00 83.38 88 ILE A C 1
ATOM 724 O O . ILE A 1 88 ? -13.614 -6.302 9.624 1.00 83.38 88 ILE A O 1
ATOM 728 N N . GLY A 1 89 ? -11.736 -5.983 10.801 1.00 82.50 89 GLY A N 1
ATOM 729 C CA . GLY A 1 89 ? -10.838 -6.116 9.654 1.00 82.50 89 GLY A CA 1
ATOM 730 C C . GLY A 1 89 ? -10.977 -7.468 8.953 1.00 82.50 89 GLY A C 1
ATOM 731 O O . GLY A 1 89 ? -11.030 -7.508 7.728 1.00 82.50 89 GLY A O 1
ATOM 732 N N . ASN A 1 90 ? -11.116 -8.554 9.719 1.00 85.12 90 ASN A N 1
ATOM 733 C CA . ASN A 1 90 ? -11.343 -9.901 9.188 1.00 85.12 90 ASN A CA 1
ATOM 734 C C . ASN A 1 90 ? -12.744 -10.108 8.603 1.00 85.12 90 ASN A C 1
ATOM 736 O O . ASN A 1 90 ? -12.936 -10.979 7.760 1.00 85.12 90 ASN A O 1
ATOM 740 N N . TYR A 1 91 ? -13.727 -9.332 9.055 1.00 85.06 91 TYR A N 1
ATOM 741 C CA . TYR A 1 91 ? -15.053 -9.331 8.448 1.00 85.06 91 TYR A CA 1
ATOM 742 C C . TYR A 1 91 ? -15.042 -8.650 7.070 1.00 85.06 91 TYR A C 1
ATOM 744 O O . TYR A 1 91 ? -15.705 -9.116 6.148 1.00 85.06 91 TYR A O 1
ATOM 752 N N . ILE A 1 92 ? -14.273 -7.566 6.916 1.00 78.56 92 ILE A N 1
ATOM 753 C CA . ILE A 1 92 ? -14.158 -6.814 5.654 1.00 78.56 92 ILE A CA 1
ATOM 754 C C . ILE A 1 92 ? -13.211 -7.511 4.662 1.00 78.56 92 ILE A C 1
ATOM 756 O O . ILE A 1 92 ? -13.446 -7.491 3.456 1.00 78.56 92 ILE A O 1
ATOM 760 N N . GLY A 1 93 ? -12.127 -8.110 5.149 1.00 78.88 93 GLY A N 1
ATOM 761 C CA . GLY A 1 93 ? -11.094 -8.723 4.321 1.00 78.88 93 GLY A CA 1
ATOM 762 C C . GLY A 1 93 ? -10.092 -9.514 5.154 1.00 78.88 93 GLY A C 1
ATOM 763 O O . GLY A 1 93 ? -10.448 -10.145 6.137 1.00 78.88 93 GLY A O 1
ATOM 764 N N . THR A 1 94 ? -8.819 -9.516 4.762 1.00 81.50 94 THR A N 1
ATOM 765 C CA . THR A 1 94 ? -7.754 -10.106 5.586 1.00 81.50 94 THR A CA 1
ATOM 766 C C . THR A 1 94 ? -7.118 -9.015 6.432 1.00 81.50 94 THR A C 1
ATOM 768 O O . THR A 1 94 ? -6.471 -8.117 5.893 1.00 81.50 94 THR A O 1
ATOM 771 N N . PHE A 1 95 ? -7.283 -9.088 7.752 1.00 82.62 95 PHE A N 1
ATOM 772 C CA . PHE A 1 95 ? -6.582 -8.193 8.666 1.00 82.62 95 PHE A CA 1
ATOM 773 C C . PHE A 1 95 ? -5.066 -8.427 8.589 1.00 82.62 95 PHE A C 1
ATOM 775 O O . PHE A 1 95 ? -4.607 -9.570 8.589 1.00 82.62 95 PHE A O 1
ATOM 782 N N . LEU A 1 96 ? -4.290 -7.341 8.542 1.00 80.94 96 LEU A N 1
ATOM 783 C CA . LEU A 1 96 ? -2.829 -7.401 8.441 1.00 80.94 96 LEU A CA 1
ATOM 784 C C . LEU A 1 96 ? -2.134 -6.797 9.657 1.00 80.94 96 LEU A C 1
ATOM 786 O O . LEU A 1 96 ? -1.260 -7.439 10.233 1.00 80.94 96 LEU A O 1
ATOM 790 N N . GLU A 1 97 ? -2.505 -5.577 10.043 1.00 80.88 97 GLU A N 1
ATOM 791 C CA . GLU A 1 97 ? -1.871 -4.872 11.155 1.00 80.88 97 GLU A CA 1
ATOM 792 C C . GLU A 1 97 ? -2.824 -3.891 11.851 1.00 80.88 97 GLU A C 1
ATOM 794 O O . GLU A 1 97 ? -3.821 -3.446 11.280 1.00 80.88 97 GLU A O 1
ATOM 799 N N . TYR A 1 98 ? -2.492 -3.561 13.102 1.00 80.56 98 TYR A N 1
ATOM 800 C CA . TYR A 1 98 ? -3.163 -2.564 13.939 1.00 80.56 98 TYR A CA 1
ATOM 801 C C . TYR A 1 98 ? -2.163 -1.458 14.291 1.00 80.56 98 TYR A C 1
ATOM 803 O O . TYR A 1 98 ? -1.009 -1.757 14.598 1.00 80.56 98 TYR A O 1
ATOM 811 N N . ASP A 1 99 ? -2.580 -0.188 14.261 1.00 79.19 99 ASP A N 1
ATOM 812 C CA . ASP A 1 99 ? -1.699 0.916 14.663 1.00 79.19 99 ASP A CA 1
ATOM 813 C C . ASP A 1 99 ? -1.598 0.984 16.193 1.00 79.19 99 ASP A C 1
ATOM 815 O O . ASP A 1 99 ? -2.531 1.388 16.890 1.00 79.19 99 ASP A O 1
ATOM 819 N N . GLU A 1 100 ? -0.436 0.593 16.716 1.00 71.06 100 GLU A N 1
ATOM 820 C CA . GLU A 1 100 ? -0.118 0.570 18.147 1.00 71.06 100 GLU A CA 1
ATOM 821 C C . GLU A 1 100 ? -0.296 1.935 18.834 1.00 71.06 100 GLU A C 1
ATOM 823 O O . GLU A 1 100 ? -0.552 1.989 20.039 1.00 71.06 100 GLU A O 1
ATOM 828 N N . LYS A 1 101 ? -0.229 3.051 18.090 1.00 69.69 101 LYS A N 1
ATOM 829 C CA . LYS A 1 101 ? -0.466 4.401 18.634 1.00 69.69 101 LYS A CA 1
ATOM 830 C C . LYS A 1 101 ? -1.889 4.598 19.152 1.00 69.69 101 LYS A C 1
ATOM 832 O O . LYS A 1 101 ? -2.125 5.475 19.981 1.00 69.69 101 LYS A O 1
ATOM 837 N N . ASN A 1 102 ? -2.831 3.774 18.708 1.00 65.88 102 ASN A N 1
ATOM 838 C CA . ASN A 1 102 ? -4.211 3.830 19.175 1.00 65.88 102 ASN A CA 1
ATOM 839 C C . ASN A 1 102 ? -4.351 3.331 20.617 1.00 65.88 102 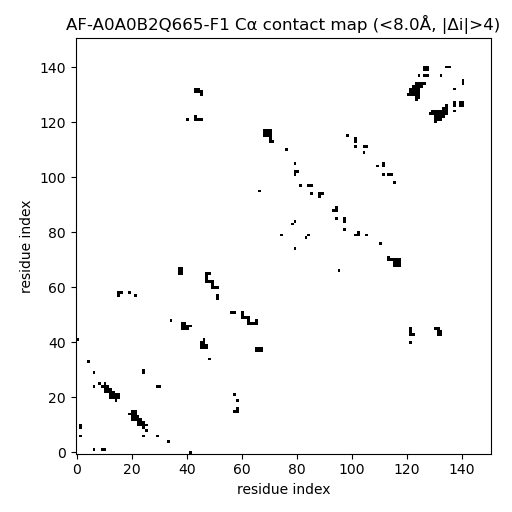ASN A C 1
ATOM 841 O O . ASN A 1 102 ? -5.222 3.795 21.350 1.00 65.88 102 ASN A O 1
ATOM 845 N N . SER A 1 103 ? -3.459 2.442 21.061 1.00 60.25 103 SER A N 1
ATOM 846 C CA . SER A 1 103 ? -3.505 1.861 22.405 1.00 60.25 103 SER A CA 1
ATOM 847 C C . SER A 1 103 ? -3.100 2.856 23.497 1.00 60.25 103 SER A C 1
ATOM 849 O O . SER A 1 103 ? -3.612 2.787 24.612 1.00 60.25 103 SER A O 1
ATOM 851 N N . SER A 1 104 ? -2.217 3.819 23.200 1.00 54.28 104 SER A N 1
ATOM 852 C CA . SER A 1 104 ? -1.751 4.805 24.191 1.00 54.28 104 SER A CA 1
ATOM 853 C C . SER A 1 104 ? -2.795 5.859 24.567 1.00 54.28 104 SER A C 1
ATOM 855 O O . SER A 1 104 ? -2.691 6.471 25.630 1.00 54.28 104 SER A O 1
ATOM 857 N N . ASN A 1 105 ? -3.811 6.065 23.729 1.00 52.88 105 ASN A N 1
ATOM 858 C CA . ASN A 1 105 ? -4.850 7.070 23.961 1.00 52.88 105 ASN A CA 1
ATOM 859 C C . ASN A 1 105 ? -6.030 6.536 24.800 1.00 52.88 105 ASN A C 1
ATOM 861 O O . ASN A 1 105 ? -6.767 7.323 25.392 1.00 52.88 105 ASN A O 1
ATOM 865 N N . LEU A 1 106 ? -6.147 5.209 24.953 1.00 50.19 106 LEU A N 1
ATOM 866 C CA . LEU A 1 106 ? -7.180 4.555 25.770 1.00 50.19 106 LEU A CA 1
ATOM 867 C C . LEU A 1 106 ? -7.136 4.953 27.258 1.00 50.19 106 LEU A C 1
ATOM 869 O O . LEU A 1 106 ? -8.156 4.894 27.939 1.00 50.19 106 LEU A O 1
ATOM 873 N N . LEU A 1 107 ? -5.981 5.390 27.775 1.00 45.50 107 LEU A N 1
ATOM 874 C CA . LEU A 1 107 ? -5.804 5.733 29.193 1.00 45.50 107 LEU A CA 1
ATOM 875 C C . LEU A 1 107 ? -6.356 7.114 29.592 1.00 45.50 107 LEU A C 1
ATOM 877 O O . LEU A 1 107 ? -6.373 7.422 30.782 1.00 45.50 107 LEU A O 1
ATOM 881 N N . ARG A 1 108 ? -6.797 7.959 28.648 1.00 47.34 108 ARG A N 1
ATOM 882 C CA . ARG A 1 108 ? -7.294 9.316 28.965 1.00 47.34 108 ARG A CA 1
ATOM 883 C C . ARG A 1 108 ? -8.810 9.459 29.044 1.00 47.34 108 ARG A C 1
ATOM 885 O O . ARG A 1 108 ? -9.264 10.522 29.444 1.00 47.34 108 ARG A O 1
ATOM 892 N N . GLY A 1 109 ? -9.589 8.430 28.708 1.00 39.38 109 GLY A N 1
ATOM 893 C CA . GLY A 1 109 ? -11.057 8.495 28.781 1.00 39.38 109 GLY A CA 1
ATOM 894 C C . GLY A 1 109 ? -11.708 9.525 27.844 1.00 39.38 109 GLY A C 1
ATOM 895 O O . GLY A 1 109 ? -12.922 9.700 27.892 1.00 39.38 109 GLY A O 1
ATOM 896 N N . GLU A 1 110 ? -10.931 10.182 26.981 1.00 40.94 110 GLU A N 1
ATOM 897 C CA . GLU A 1 110 ? -11.447 11.074 25.948 1.00 40.94 110 GLU A CA 1
ATOM 898 C C . GLU A 1 110 ? -11.722 10.289 24.656 1.00 40.94 110 GLU A C 1
ATOM 900 O O . GLU A 1 110 ? -11.011 9.312 24.373 1.00 40.94 110 GLU A O 1
ATOM 905 N N . PRO A 1 111 ? -12.739 10.686 23.860 1.00 40.31 111 PRO A N 1
ATOM 906 C CA . PRO A 1 111 ? -12.939 10.167 22.513 1.00 40.31 111 PRO A CA 1
ATOM 907 C C . PRO A 1 111 ? -11.614 10.232 21.762 1.00 40.31 111 PRO A C 1
ATOM 909 O O . PRO A 1 111 ? -11.067 11.303 21.515 1.00 40.31 111 PRO A O 1
ATOM 912 N N . THR A 1 112 ? -11.056 9.067 21.465 1.00 38.00 112 THR A N 1
ATOM 913 C CA . THR A 1 112 ? -9.781 8.997 20.773 1.00 38.00 112 THR A CA 1
ATOM 914 C C . THR A 1 112 ? -10.062 9.004 19.284 1.00 38.00 112 THR A C 1
ATOM 916 O O . THR A 1 112 ? -10.650 8.061 18.757 1.00 38.00 112 THR A O 1
ATOM 919 N N . GLU A 1 113 ? -9.608 10.043 18.591 1.00 38.25 113 GLU A N 1
ATOM 920 C CA . GLU A 1 113 ? -9.432 9.963 17.147 1.00 38.25 113 GLU A CA 1
ATOM 921 C C . GLU A 1 113 ? -8.308 8.970 16.865 1.00 38.25 113 GLU A C 1
ATOM 923 O O . GLU A 1 113 ? -7.120 9.222 17.071 1.00 38.25 113 GLU A O 1
ATOM 928 N N . VAL A 1 114 ? -8.710 7.781 16.447 1.00 35.00 114 VAL A N 1
ATOM 929 C CA . VAL A 1 114 ? -7.801 6.790 15.904 1.00 35.00 114 VAL A CA 1
ATOM 930 C C . VAL A 1 114 ? -7.464 7.226 14.475 1.00 35.00 114 VAL A C 1
ATOM 932 O O . VAL A 1 114 ? -8.297 7.175 13.563 1.00 35.00 114 VAL A O 1
ATOM 935 N N . PHE A 1 115 ? -6.239 7.723 14.294 1.00 31.19 115 PHE A N 1
ATOM 936 C CA . PHE A 1 115 ? -5.738 8.179 13.002 1.00 31.19 115 PHE A CA 1
ATOM 937 C C . PHE A 1 115 ? -5.267 6.987 12.175 1.00 31.19 115 PHE A C 1
ATOM 939 O O . PHE A 1 115 ? -4.105 6.597 12.227 1.00 31.19 115 PHE A O 1
ATOM 946 N N . PHE A 1 116 ? -6.158 6.451 11.350 1.00 37.97 116 PHE A N 1
ATOM 947 C CA . PHE A 1 116 ? -5.750 5.670 10.188 1.00 37.97 116 PHE A CA 1
ATOM 948 C C . PHE A 1 116 ? -5.750 6.601 8.980 1.00 37.97 116 PHE A C 1
ATOM 950 O O . PHE A 1 116 ? -6.784 7.146 8.603 1.00 37.97 116 PHE A O 1
ATOM 957 N N . ASN A 1 117 ? -4.564 6.855 8.428 1.00 31.78 117 ASN A N 1
ATOM 958 C CA . ASN A 1 117 ? -4.392 7.817 7.345 1.00 31.78 117 ASN A CA 1
ATOM 959 C C . ASN A 1 117 ? -5.039 7.310 6.053 1.00 31.78 117 ASN A C 1
ATOM 961 O O . ASN A 1 117 ? -4.685 6.245 5.547 1.00 31.78 117 ASN A O 1
ATOM 965 N N . TYR A 1 118 ? -5.930 8.128 5.499 1.00 36.53 118 TYR A N 1
ATOM 966 C CA . TYR A 1 118 ? -6.471 7.980 4.157 1.00 36.53 118 TYR A CA 1
ATOM 967 C C . TYR A 1 118 ? -5.832 9.045 3.265 1.00 36.53 118 TYR A C 1
ATOM 969 O O . TYR A 1 118 ? -6.354 10.149 3.106 1.00 36.53 118 TYR A O 1
ATOM 977 N N . GLU A 1 119 ? -4.687 8.748 2.658 1.00 33.62 119 GLU A N 1
ATOM 978 C CA . GLU A 1 119 ? -4.223 9.567 1.539 1.00 33.62 119 GLU A CA 1
ATOM 979 C C . GLU A 1 119 ? -4.934 9.062 0.291 1.00 33.62 119 GLU A C 1
ATOM 981 O O . GLU A 1 119 ? -4.453 8.132 -0.341 1.00 33.62 119 GLU A O 1
ATOM 986 N N . ARG A 1 120 ? -6.124 9.628 0.020 1.00 41.78 120 ARG A N 1
ATOM 987 C CA . ARG A 1 120 ? -6.916 9.493 -1.219 1.00 41.78 120 ARG A CA 1
ATOM 988 C C . ARG A 1 120 ? -6.635 8.190 -1.976 1.00 41.78 120 ARG A C 1
ATOM 990 O O . ARG A 1 120 ? -5.694 8.146 -2.773 1.00 41.78 120 ARG A O 1
ATOM 997 N N . LEU A 1 121 ? -7.511 7.185 -1.828 1.00 49.00 121 LEU A N 1
ATOM 998 C CA . LEU A 1 121 ? -7.689 6.210 -2.911 1.00 49.00 121 LEU A CA 1
ATOM 999 C C . LEU A 1 121 ? -7.645 7.005 -4.221 1.00 49.00 121 LEU A C 1
ATOM 1001 O O . LEU A 1 121 ? -8.352 8.013 -4.345 1.00 49.00 121 LEU A O 1
ATOM 1005 N N . GLY A 1 122 ? -6.746 6.628 -5.138 1.00 56.28 122 GLY A N 1
ATOM 1006 C CA . GLY A 1 122 ? -6.730 7.215 -6.474 1.00 56.28 122 GLY A CA 1
ATOM 1007 C C . GLY A 1 122 ? -8.151 7.218 -7.035 1.00 56.28 122 GLY A C 1
ATOM 1008 O O . GLY A 1 122 ? -8.996 6.464 -6.557 1.00 56.28 122 GLY A O 1
ATOM 1009 N N . SER A 1 123 ? -8.422 8.090 -8.001 1.00 60.62 123 SER A N 1
ATOM 1010 C CA . SER A 1 123 ? -9.742 8.281 -8.603 1.00 60.62 123 SER A CA 1
ATOM 1011 C C . SER A 1 123 ? -10.580 6.983 -8.619 1.00 60.62 123 SER A C 1
ATOM 1013 O O . SER A 1 123 ? -10.209 6.012 -9.277 1.00 60.62 123 SER A O 1
ATOM 1015 N N . PHE A 1 124 ? -11.628 6.933 -7.791 1.00 61.06 124 PHE A N 1
ATOM 1016 C CA . PHE A 1 124 ? -12.544 5.796 -7.695 1.00 61.06 124 PHE A CA 1
ATOM 1017 C C . PHE A 1 124 ? -13.738 6.076 -8.597 1.00 61.06 124 PHE A C 1
ATOM 1019 O O . PHE A 1 124 ? -14.349 7.141 -8.489 1.00 61.06 124 PHE A O 1
ATOM 1026 N N . CYS A 1 125 ? -14.060 5.132 -9.473 1.00 66.69 125 CYS A N 1
ATOM 1027 C CA . CYS A 1 125 ? -15.238 5.213 -10.316 1.00 66.69 125 CYS A CA 1
ATOM 1028 C C . CYS A 1 125 ? -16.388 4.463 -9.639 1.00 66.69 125 CYS A C 1
ATOM 1030 O O . CYS A 1 125 ? -16.337 3.241 -9.496 1.00 66.69 125 CYS A O 1
ATOM 1032 N N . TYR A 1 126 ? -17.436 5.184 -9.246 1.00 66.44 126 TYR A N 1
ATOM 1033 C CA . TYR A 1 126 ? -18.659 4.607 -8.685 1.00 66.44 126 TYR A CA 1
ATOM 1034 C C . TYR A 1 126 ? -19.491 3.867 -9.736 1.00 66.44 126 TYR A C 1
ATOM 1036 O O . TYR A 1 126 ? -20.332 3.044 -9.387 1.00 66.44 126 TYR A O 1
ATOM 1044 N N . SER A 1 127 ? -19.226 4.126 -11.013 1.00 67.06 127 SER A N 1
ATOM 1045 C CA . SER A 1 127 ? -19.971 3.552 -12.135 1.00 67.06 127 SER A CA 1
ATOM 1046 C C . SER A 1 127 ? -19.504 2.148 -12.509 1.00 67.06 127 SER A C 1
ATOM 1048 O O . SER A 1 127 ? -20.325 1.295 -12.824 1.00 67.06 127 SER A O 1
ATOM 1050 N N . CYS A 1 128 ? -18.194 1.881 -12.449 1.00 69.56 128 CYS A N 1
ATOM 1051 C CA . CYS A 1 128 ? -17.625 0.561 -12.747 1.00 69.56 128 CYS A CA 1
ATOM 1052 C C . CYS A 1 128 ? -16.956 -0.119 -11.540 1.00 69.56 128 CYS A C 1
ATOM 1054 O O . CYS A 1 128 ? -16.536 -1.270 -11.642 1.00 69.56 128 CYS A O 1
ATOM 1056 N N . GLY A 1 129 ? -16.829 0.576 -10.405 1.00 62.25 129 GLY A N 1
ATOM 1057 C CA . GLY A 1 129 ? -16.207 0.060 -9.184 1.00 62.25 129 GLY A CA 1
ATOM 1058 C C . GLY A 1 129 ? -14.679 -0.072 -9.243 1.00 62.25 129 GLY A C 1
ATOM 1059 O O . GLY A 1 129 ? -14.093 -0.699 -8.362 1.00 62.25 129 GLY A O 1
ATOM 1060 N N . ILE A 1 130 ? -14.017 0.485 -10.266 1.00 64.12 130 ILE A N 1
ATOM 1061 C CA . ILE A 1 130 ? -12.562 0.379 -10.455 1.00 64.12 130 ILE A CA 1
ATOM 1062 C C . ILE A 1 130 ? -11.842 1.589 -9.846 1.00 64.12 130 ILE A C 1
ATOM 1064 O O . ILE A 1 130 ? -12.204 2.745 -10.061 1.00 64.12 130 ILE A O 1
ATOM 1068 N N . MET A 1 131 ? -10.747 1.312 -9.136 1.00 61.31 131 MET A N 1
ATOM 1069 C CA . MET A 1 131 ? -9.805 2.309 -8.620 1.00 61.31 131 MET A CA 1
ATOM 1070 C C . MET A 1 131 ? -8.741 2.645 -9.677 1.00 61.31 131 MET A C 1
AT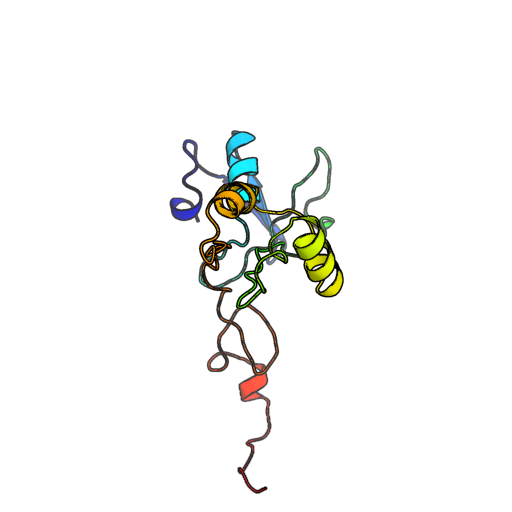OM 1072 O O . MET A 1 131 ? -7.785 1.890 -9.845 1.00 61.31 131 MET A O 1
ATOM 1076 N N . SER A 1 132 ? -8.918 3.745 -10.417 1.00 61.47 132 SER A N 1
ATOM 1077 C CA . SER A 1 132 ? -7.918 4.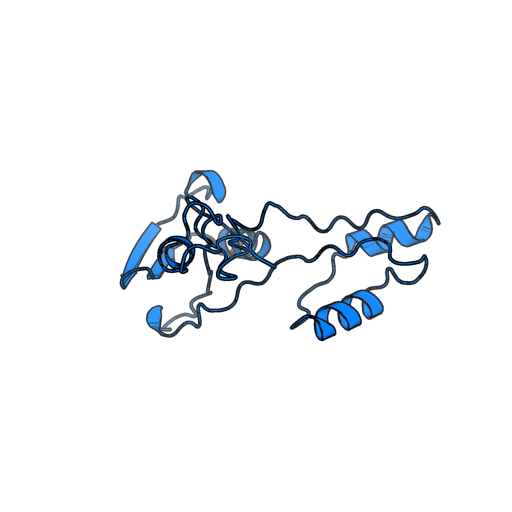321 -11.349 1.00 61.47 132 SER A CA 1
ATOM 1078 C C . SER A 1 132 ? -8.367 5.618 -12.047 1.00 61.47 132 SER A C 1
ATOM 1080 O O . SER A 1 132 ? -7.521 6.360 -12.537 1.00 61.47 132 SER A O 1
ATOM 1082 N N . HIS A 1 133 ? -9.670 5.896 -12.124 1.00 63.19 133 HIS A N 1
ATOM 1083 C CA . HIS A 1 133 ? -10.274 7.041 -12.816 1.00 63.19 133 HIS A CA 1
ATOM 1084 C C . HIS A 1 133 ? -11.567 7.476 -12.099 1.00 63.19 133 HIS A C 1
ATOM 1086 O O . HIS A 1 133 ? -12.129 6.711 -11.322 1.00 63.19 133 HIS A O 1
ATOM 1092 N N . VAL A 1 134 ? -12.014 8.724 -12.287 1.00 65.56 134 VAL A N 1
ATOM 1093 C CA . VAL A 1 134 ? -13.318 9.188 -11.763 1.00 65.56 134 VAL A CA 1
ATOM 1094 C C . VAL A 1 134 ? -14.396 8.913 -12.808 1.00 65.56 134 VAL A C 1
ATOM 1096 O O . VAL A 1 134 ? -14.055 8.711 -13.971 1.00 65.56 134 VAL A O 1
ATOM 1099 N N . ASP A 1 135 ? -15.672 8.920 -12.417 1.00 70.44 135 ASP A N 1
ATOM 1100 C CA . ASP A 1 135 ? -16.807 8.577 -13.294 1.00 70.44 135 ASP A CA 1
ATOM 1101 C C . ASP A 1 135 ? -16.768 9.274 -14.665 1.00 70.44 135 ASP A C 1
ATOM 1103 O O . ASP A 1 135 ? -17.015 8.640 -15.687 1.00 70.44 135 ASP A O 1
ATOM 1107 N N . GLU A 1 136 ? -16.340 10.540 -14.700 1.00 65.00 136 GLU A N 1
ATOM 1108 C CA . GLU A 1 136 ? -16.200 11.358 -15.917 1.00 65.00 136 GLU A CA 1
ATOM 1109 C C . GLU A 1 136 ? -15.220 10.793 -16.964 1.00 65.00 136 GLU A C 1
ATOM 1111 O O . GLU A 1 136 ? -15.297 11.145 -18.138 1.00 65.00 136 GLU A O 1
ATOM 1116 N N . PHE A 1 137 ? -14.295 9.922 -16.556 1.00 66.38 137 PHE A N 1
ATOM 1117 C CA . PHE A 1 137 ? -13.279 9.308 -17.418 1.00 66.38 137 PHE A CA 1
ATOM 1118 C C . PHE A 1 137 ? -13.419 7.783 -17.476 1.00 66.38 137 PHE A C 1
ATOM 1120 O O . PHE A 1 137 ? -12.444 7.077 -17.730 1.00 66.38 137 PHE A O 1
ATOM 1127 N N . CYS A 1 138 ? -14.612 7.263 -17.188 1.00 67.31 138 CYS A N 1
ATOM 1128 C CA . CYS A 1 138 ? -14.888 5.837 -17.222 1.00 67.31 138 CYS A CA 1
ATOM 1129 C C . CYS A 1 138 ? -15.390 5.403 -18.601 1.00 67.31 138 CYS A C 1
ATOM 1131 O O . CYS A 1 138 ? -16.477 5.795 -19.021 1.00 67.31 138 CYS A O 1
ATOM 1133 N N . ASP A 1 139 ? -14.656 4.508 -19.267 1.00 70.69 139 ASP A N 1
ATOM 1134 C CA . ASP A 1 139 ? -15.081 3.898 -20.539 1.00 70.69 139 ASP A CA 1
ATOM 1135 C C . ASP A 1 139 ? -16.434 3.173 -20.415 1.00 70.69 139 ASP A C 1
ATOM 1137 O O . ASP A 1 139 ? -17.203 3.103 -21.374 1.00 70.69 139 ASP A O 1
ATOM 1141 N N . HIS A 1 140 ? -16.769 2.685 -19.213 1.00 62.56 140 HIS A N 1
ATOM 1142 C CA . HIS A 1 140 ? -18.071 2.083 -18.939 1.00 62.56 140 HIS A CA 1
ATOM 1143 C C . HIS A 1 140 ? -19.204 3.123 -18.950 1.00 62.56 140 HIS A C 1
ATOM 1145 O O . HIS A 1 140 ? -20.306 2.792 -19.383 1.00 62.56 140 HIS A O 1
ATOM 1151 N N . PHE A 1 14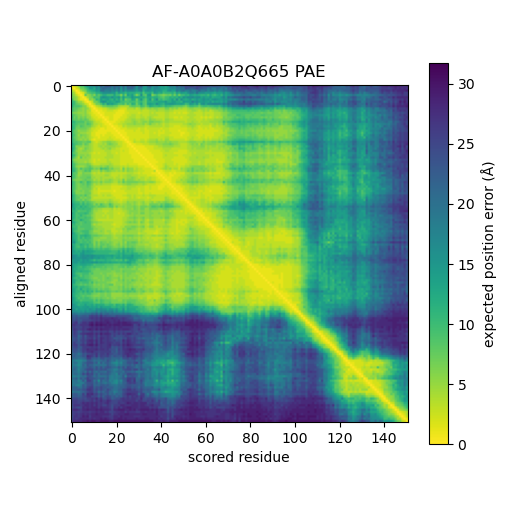1 ? -18.948 4.370 -18.537 1.00 54.81 141 PHE A N 1
ATOM 1152 C CA . PHE A 1 141 ? -19.939 5.455 -18.553 1.00 54.81 141 PHE A CA 1
ATOM 1153 C C . PHE A 1 141 ? -20.352 5.823 -19.977 1.00 54.81 141 PHE A C 1
ATOM 1155 O O . PHE A 1 141 ? -21.531 6.038 -20.238 1.00 54.81 141 PHE A O 1
ATOM 1162 N N . PHE A 1 142 ? -19.405 5.810 -20.920 1.00 53.66 142 PHE A N 1
ATOM 1163 C CA . PHE A 1 142 ? -19.681 6.066 -22.338 1.00 53.66 142 PHE A CA 1
ATOM 1164 C C . PHE A 1 142 ? -20.412 4.910 -23.041 1.00 53.66 142 PHE A C 1
ATOM 1166 O O . PHE A 1 142 ? -20.962 5.110 -24.123 1.00 53.66 142 PHE A O 1
ATOM 1173 N N . ALA A 1 143 ? -20.427 3.714 -22.442 1.00 57.69 143 ALA A N 1
ATOM 1174 C CA . ALA A 1 143 ? -21.114 2.533 -22.965 1.00 57.69 143 ALA A CA 1
ATOM 1175 C C . ALA A 1 143 ? -22.495 2.284 -22.327 1.00 57.69 143 ALA A C 1
ATOM 1177 O O . ALA A 1 143 ? -23.220 1.397 -22.783 1.00 57.69 143 ALA A O 1
ATOM 1178 N N . MET A 1 144 ? -22.869 3.028 -21.279 1.00 57.81 144 MET A N 1
ATOM 1179 C CA . MET A 1 144 ? -24.203 2.918 -20.687 1.00 57.81 144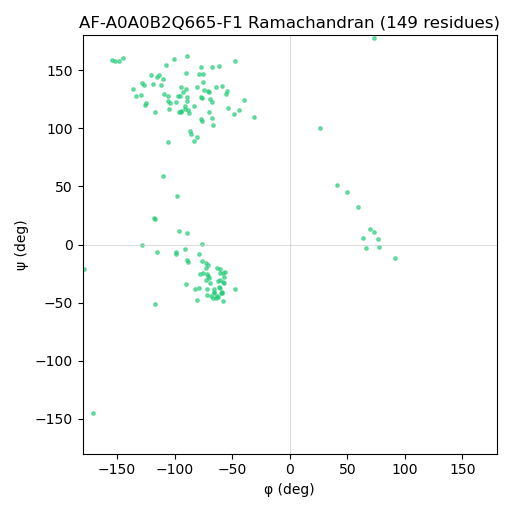 MET A CA 1
ATOM 1180 C C . MET A 1 144 ? -25.239 3.590 -21.604 1.00 57.81 144 MET A C 1
ATOM 1182 O O . MET A 1 144 ? -25.002 4.710 -22.065 1.00 57.81 144 MET A O 1
ATOM 1186 N N . PRO A 1 145 ? -26.388 2.945 -21.891 1.00 59.34 145 PRO A N 1
ATOM 1187 C CA . PRO A 1 145 ? -27.493 3.637 -22.542 1.00 59.34 145 PRO A CA 1
ATOM 1188 C C . PRO A 1 145 ? -27.906 4.819 -21.659 1.00 59.34 145 PRO A C 1
ATOM 1190 O O . PRO A 1 145 ? -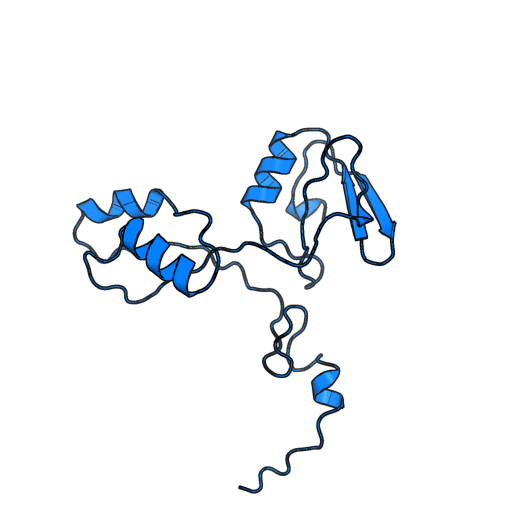27.962 4.679 -20.438 1.00 59.34 145 PRO A O 1
ATOM 1193 N N . MET A 1 146 ? -28.143 5.981 -22.273 1.00 58.78 146 MET A N 1
ATOM 1194 C CA . MET A 1 146 ? -28.592 7.168 -21.546 1.00 58.78 146 MET A CA 1
ATOM 1195 C C . MET A 1 146 ? -29.845 6.820 -20.740 1.00 58.78 146 MET A C 1
ATOM 1197 O O . MET A 1 146 ? -30.861 6.436 -21.315 1.00 58.78 146 MET A O 1
ATOM 1201 N N . ASP A 1 147 ? -29.742 6.937 -19.419 1.00 60.12 147 ASP A N 1
ATOM 1202 C CA . ASP A 1 147 ? -30.889 6.899 -18.522 1.00 60.12 147 ASP A CA 1
ATOM 1203 C C . ASP A 1 147 ? -31.681 8.194 -18.745 1.00 60.12 147 ASP A C 1
ATOM 1205 O O . ASP A 1 147 ? -31.166 9.294 -18.526 1.00 60.12 147 ASP A O 1
ATOM 1209 N N . ASP A 1 148 ? -32.902 8.074 -19.264 1.00 67.62 148 ASP A N 1
ATOM 1210 C CA . ASP A 1 148 ? -33.783 9.209 -19.553 1.00 67.62 148 ASP A CA 1
ATOM 1211 C C . ASP A 1 148 ? -34.439 9.786 -18.287 1.00 67.62 148 ASP A C 1
ATOM 1213 O O . ASP A 1 148 ? -35.170 10.776 -18.354 1.00 67.62 148 ASP A O 1
ATOM 1217 N N . GLY A 1 149 ? -34.141 9.212 -17.115 1.00 57.00 149 GLY A N 1
ATOM 1218 C CA . GLY A 1 149 ? -34.620 9.701 -15.830 1.00 57.00 149 GLY A CA 1
ATOM 1219 C C . GLY A 1 149 ? -36.120 9.499 -15.627 1.00 57.00 149 GLY A C 1
ATOM 1220 O O . GLY A 1 149 ? -36.686 10.077 -14.694 1.00 57.00 149 GLY A O 1
ATOM 1221 N N . THR A 1 150 ? -36.778 8.688 -16.457 1.00 48.75 150 THR A N 1
ATOM 1222 C CA . THR A 1 150 ? -38.194 8.364 -16.282 1.00 48.75 150 THR A CA 1
ATOM 1223 C C . THR A 1 150 ? -38.330 7.193 -15.310 1.00 48.75 150 THR A C 1
ATOM 1225 O O . THR A 1 150 ? -38.219 6.026 -15.682 1.00 48.75 150 THR A O 1
ATOM 1228 N N . ARG A 1 151 ? -38.549 7.520 -14.032 1.00 49.06 151 ARG A N 1
ATOM 1229 C CA . ARG A 1 151 ? -39.089 6.583 -13.036 1.00 49.06 151 ARG A CA 1
ATOM 1230 C C . ARG A 1 151 ? -40.602 6.481 -13.139 1.00 49.06 151 ARG A C 1
ATOM 1232 O O . ARG A 1 151 ? -41.243 7.543 -13.295 1.00 49.06 151 ARG A O 1
#

Organism: Glycine soja (NCBI:txid3848)

InterPro domains:
  IPR025558 Domain of unknown function DUF4283 [PF14111] (2-59)
  IPR025836 Zinc knuckle CX2CX4HX4C [PF14392] (109-139)
  IPR040256 Uncharacterized protein At4g02000-like [PTHR31286] (3-140)

Secondary structure (DSSP, 8-state):
-HHHH--TT--EEEEEETTEEEEE-S-HHHHHHHHHT-SEEETTEEE---PPPTT--GGGS--S---------SPPTT--SHHHHHHHHHHHS------GGGGGGGGG-S-----------S-B-TTT--BTS-GGG-HHHHHSPP-----

pLDDT: mean 70.86, std 15.4, range [31.19, 91.06]

Solvent-accessible surface area (backbone atoms only — not comparable to full-atom values): 10192 Å² total; per-residue (Å²): 112,68,83,79,72,58,51,94,83,53,72,49,77,44,77,80,46,96,95,39,74,46,80,51,67,92,46,70,71,56,54,53,52,54,64,69,59,42,68,45,69,56,97,50,34,67,54,62,81,72,86,79,56,93,94,57,65,76,88,76,56,82,73,86,67,75,71,67,69,78,66,82,78,91,68,57,91,88,56,77,40,69,69,50,50,44,54,53,34,47,71,79,46,83,60,86,84,76,71,69,75,48,62,72,45,67,82,69,82,54,91,67,84,64,85,45,73,76,82,66,80,43,37,57,13,86,83,78,72,46,72,44,36,38,53,96,70,35,74,64,59,78,68,50,78,84,79,84,78,82,125

Mean predicted aligned error: 13.47 Å

Radius of gyration: 19.85 Å; Cα contacts (8 Å, |Δi|>4): 144; chains: 1; bounding box: 60×29×52 Å

Nearest PDB structures (foldseek):
  2out-assembly1_A  TM=2.218E-01  e=6.074E+00  Haemophilus influenzae